Protein AF-A0A2V8Z614-F1 (afdb_monomer)

Nearest PDB structures (foldseek):
  8iuh-assembly1_V  TM=7.031E-01  e=8.486E-02  Homo sapiens
  6sw9-assembly1_8  TM=6.292E-01  e=2.483E-01  Saccharolobus solfataricus P2
  8oz0-assembly1_U  TM=6.314E-01  e=6.353E-01  Homo sapiens
  7zsa-assembly1_M  TM=4.936E-01  e=1.421E+00  Saccharomyces cerevisiae

Mean predicted aligned error: 9.69 Å

Sequence (75 aa):
MSNTNVDIPVEIHCAKCGEKSLSTETMQDDSPVTCSNCGARIGCWGDVKKAALQSVAKQIKKKLKDDFGDAFRPQ

pLDDT: mean 76.01, std 11.97, range [39.75, 89.0]

Structure (mmCIF, N/CA/C/O backbone):
data_AF-A0A2V8Z614-F1
#
_entry.id   AF-A0A2V8Z614-F1
#
loop_
_atom_site.group_PDB
_atom_site.id
_atom_site.type_symbol
_atom_site.label_atom_id
_atom_site.label_alt_id
_atom_site.label_comp_id
_atom_site.label_asym_id
_atom_site.label_entity_id
_atom_site.label_seq_id
_atom_site.pdbx_PDB_ins_code
_atom_site.Cartn_x
_atom_site.Cartn_y
_atom_site.Cartn_z
_atom_site.occupancy
_atom_site.B_iso_or_equiv
_atom_site.auth_seq_id
_atom_site.auth_comp_id
_atom_site.auth_asym_id
_atom_site.auth_atom_id
_atom_site.pdbx_PDB_model_num
ATOM 1 N N . MET A 1 1 ? 28.891 15.508 -12.356 1.00 39.75 1 MET A N 1
ATOM 2 C CA . MET A 1 1 ? 28.069 14.324 -12.032 1.00 39.75 1 MET A CA 1
ATOM 3 C C . MET A 1 1 ? 26.703 14.832 -11.610 1.00 39.75 1 MET A C 1
ATOM 5 O O . MET A 1 1 ? 26.590 15.385 -10.525 1.00 39.75 1 MET A O 1
ATOM 9 N N . SER A 1 2 ? 25.706 14.777 -12.494 1.00 48.78 2 SER A N 1
ATOM 10 C CA . SER A 1 2 ? 24.346 15.210 -12.157 1.00 48.78 2 SER A CA 1
ATOM 11 C C . SER A 1 2 ? 23.699 14.134 -11.288 1.00 48.78 2 SER A C 1
ATOM 13 O O . SER A 1 2 ? 23.474 13.024 -11.761 1.00 48.78 2 SER A O 1
ATOM 15 N N . ASN A 1 3 ? 23.446 14.436 -10.012 1.00 52.97 3 ASN A N 1
ATOM 16 C CA . ASN A 1 3 ? 22.614 13.588 -9.162 1.00 52.97 3 ASN A CA 1
ATOM 17 C C . ASN A 1 3 ? 21.167 13.737 -9.632 1.00 52.97 3 ASN A C 1
ATOM 19 O O . ASN A 1 3 ? 20.476 14.686 -9.261 1.00 52.97 3 ASN A O 1
ATOM 23 N N . THR A 1 4 ? 20.716 12.822 -10.484 1.00 59.12 4 THR A N 1
ATOM 24 C CA . THR A 1 4 ? 19.312 12.747 -10.884 1.00 59.12 4 THR A CA 1
ATOM 25 C C . THR A 1 4 ? 18.514 12.160 -9.722 1.00 59.12 4 THR A C 1
ATOM 27 O O . THR A 1 4 ? 18.381 10.946 -9.591 1.00 59.12 4 THR A O 1
ATOM 30 N N . ASN A 1 5 ? 18.008 13.024 -8.842 1.00 63.28 5 ASN A N 1
ATOM 31 C CA . ASN A 1 5 ? 17.019 12.630 -7.843 1.00 63.28 5 ASN A CA 1
ATOM 32 C C . ASN A 1 5 ? 15.705 12.333 -8.573 1.00 63.28 5 ASN A C 1
ATOM 34 O O . ASN A 1 5 ? 15.077 13.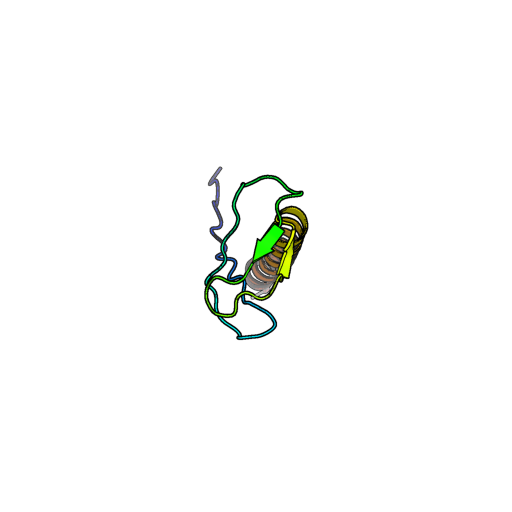236 -9.124 1.00 63.28 5 ASN A O 1
ATOM 38 N N . VAL A 1 6 ? 15.315 11.060 -8.624 1.00 64.25 6 VAL A N 1
ATOM 39 C CA . VAL A 1 6 ? 14.052 10.638 -9.235 1.00 64.25 6 VAL A CA 1
ATOM 40 C C . VAL A 1 6 ? 13.002 10.548 -8.135 1.00 64.25 6 VAL A C 1
ATOM 42 O O . VAL A 1 6 ? 13.003 9.595 -7.358 1.00 64.25 6 VAL A O 1
ATOM 45 N N . ASP A 1 7 ? 12.110 11.534 -8.077 1.00 66.00 7 ASP A N 1
ATOM 46 C CA . ASP A 1 7 ? 10.917 11.466 -7.233 1.00 66.00 7 ASP A CA 1
ATOM 47 C C . ASP A 1 7 ? 9.890 10.540 -7.902 1.00 66.00 7 ASP A C 1
ATOM 49 O O . ASP A 1 7 ? 9.508 10.742 -9.060 1.00 66.00 7 ASP A O 1
ATOM 53 N N . ILE A 1 8 ? 9.527 9.454 -7.219 1.00 66.44 8 ILE A N 1
ATOM 54 C CA . ILE A 1 8 ? 8.559 8.469 -7.711 1.00 66.44 8 ILE A CA 1
ATOM 55 C C . ILE A 1 8 ? 7.410 8.440 -6.709 1.00 66.44 8 ILE A C 1
ATOM 57 O O . ILE A 1 8 ? 7.569 7.843 -5.640 1.00 66.44 8 ILE A O 1
ATOM 61 N N . PRO A 1 9 ? 6.259 9.053 -7.035 1.00 66.12 9 PRO A N 1
ATOM 62 C CA . PRO A 1 9 ? 5.112 9.025 -6.148 1.00 66.12 9 PRO A CA 1
ATOM 63 C C . PRO A 1 9 ? 4.616 7.584 -6.024 1.00 66.12 9 PRO A C 1
ATOM 65 O O . PRO A 1 9 ? 4.326 6.911 -7.017 1.00 66.12 9 PRO A O 1
ATOM 68 N N . VAL A 1 10 ? 4.548 7.094 -4.788 1.00 67.88 10 VAL A N 1
ATOM 69 C CA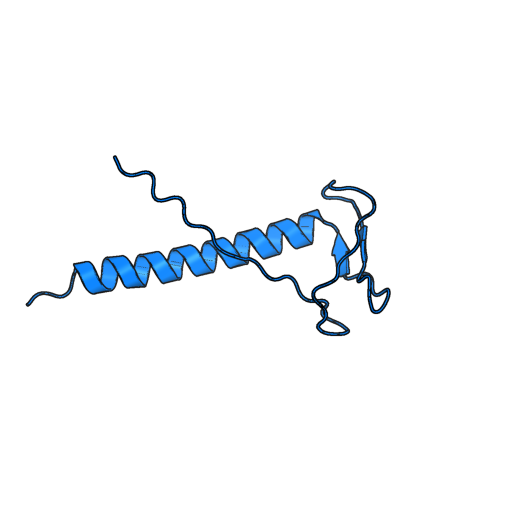 . VAL A 1 10 ? 3.935 5.805 -4.467 1.00 67.88 10 VAL A CA 1
ATOM 70 C C . VAL A 1 10 ? 2.581 6.077 -3.846 1.00 67.88 10 VAL A C 1
ATOM 72 O O . VAL A 1 10 ? 2.490 6.563 -2.721 1.00 67.88 10 VAL A O 1
ATOM 75 N N . GL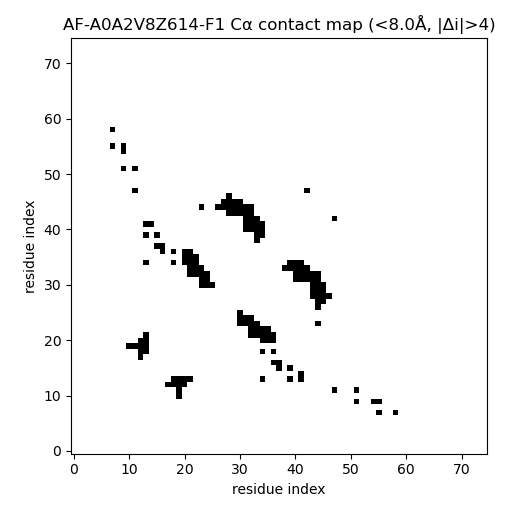U A 1 11 ? 1.525 5.734 -4.571 1.00 75.88 11 GLU A N 1
ATOM 76 C CA . GLU A 1 11 ? 0.162 5.842 -4.069 1.00 75.88 11 GLU A CA 1
ATOM 77 C C . GLU A 1 11 ? -0.275 4.501 -3.477 1.00 75.88 11 GLU A C 1
ATOM 79 O O . GLU A 1 11 ? -0.4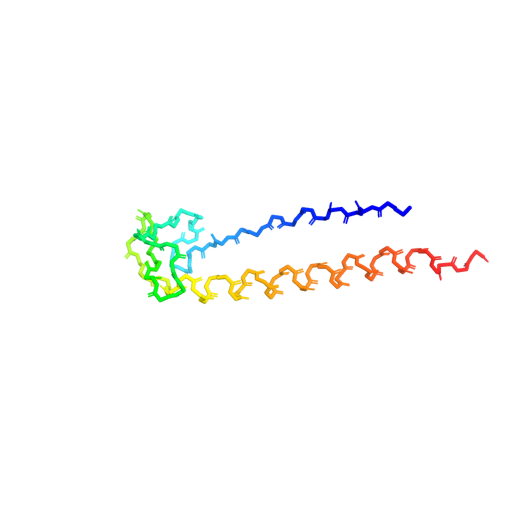07 3.496 -4.181 1.00 75.88 11 GLU A O 1
ATOM 84 N N . ILE A 1 12 ? -0.490 4.477 -2.163 1.00 75.19 12 ILE A N 1
ATOM 85 C CA . ILE A 1 12 ? -0.980 3.293 -1.460 1.00 75.19 12 ILE A CA 1
ATOM 86 C C . ILE A 1 12 ? -2.492 3.432 -1.314 1.00 75.19 12 ILE A C 1
ATOM 88 O O . ILE A 1 12 ? -2.979 4.405 -0.744 1.00 75.19 12 ILE A O 1
ATOM 92 N N . HIS A 1 13 ? -3.225 2.440 -1.809 1.00 83.50 13 HIS A N 1
ATOM 93 C CA . HIS A 1 13 ? -4.682 2.412 -1.769 1.00 83.50 13 HIS A CA 1
ATOM 94 C C . HIS A 1 13 ? -5.166 1.296 -0.847 1.00 83.50 13 HIS A C 1
ATOM 96 O O . HIS A 1 13 ? -4.596 0.202 -0.809 1.00 83.50 13 HIS A O 1
ATOM 102 N N . CYS A 1 14 ? -6.246 1.548 -0.114 1.00 84.25 14 CYS A N 1
ATOM 103 C CA . CYS A 1 14 ? -6.896 0.526 0.684 1.00 84.25 14 CYS A CA 1
ATOM 104 C C . CYS A 1 14 ? -7.515 -0.540 -0.222 1.00 84.25 14 CYS A C 1
ATOM 106 O O 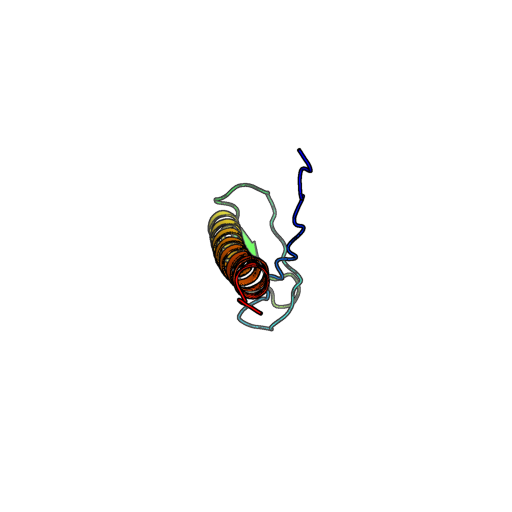. CYS A 1 14 ? -8.384 -0.238 -1.032 1.00 84.25 14 CYS A O 1
ATOM 108 N N . ALA A 1 15 ? -7.150 -1.808 -0.031 1.00 80.44 15 ALA A N 1
ATOM 109 C CA . ALA A 1 15 ? -7.695 -2.911 -0.824 1.00 80.44 15 ALA A CA 1
ATOM 110 C C . ALA A 1 15 ? -9.220 -3.091 -0.678 1.00 80.44 15 ALA A C 1
ATOM 112 O O . ALA A 1 15 ? -9.849 -3.700 -1.538 1.00 80.44 15 ALA A O 1
ATOM 113 N N . LYS A 1 16 ? -9.817 -2.581 0.409 1.00 83.38 16 LYS A N 1
ATOM 114 C CA . LYS A 1 16 ? -11.246 -2.758 0.703 1.00 83.38 16 LYS A CA 1
ATOM 115 C C . LYS A 1 16 ? -12.123 -1.654 0.113 1.00 83.38 16 LYS A C 1
ATOM 117 O O . LYS A 1 16 ? -13.185 -1.951 -0.419 1.00 83.38 16 LYS A O 1
ATOM 122 N N . CYS A 1 17 ? -11.710 -0.395 0.241 1.00 86.94 17 CYS A N 1
ATOM 123 C CA . CYS A 1 17 ? -12.501 0.757 -0.206 1.00 86.94 17 CYS A CA 1
ATOM 124 C C . CYS A 1 17 ? -11.852 1.566 -1.337 1.00 86.94 17 CYS A C 1
ATOM 126 O O . CYS A 1 17 ? -12.485 2.477 -1.854 1.00 86.94 17 CYS A O 1
ATOM 128 N N . GLY A 1 18 ? -10.606 1.269 -1.714 1.00 82.94 18 GLY A N 1
ATOM 129 C CA . GLY A 1 18 ? -9.865 1.986 -2.755 1.00 82.94 18 GLY A CA 1
ATOM 130 C C . GLY A 1 18 ? -9.325 3.354 -2.334 1.00 82.94 18 GLY A C 1
ATOM 131 O O . GLY A 1 18 ? -8.668 4.012 -3.128 1.00 82.94 18 GLY A O 1
ATOM 132 N N . GLU A 1 19 ? -9.569 3.795 -1.101 1.00 86.38 19 GLU A N 1
ATOM 133 C CA . GLU A 1 19 ? -9.142 5.110 -0.614 1.00 86.38 19 GLU A CA 1
ATOM 134 C C . GLU A 1 19 ? -7.653 5.156 -0.261 1.00 86.38 19 GLU A C 1
ATOM 136 O O . GLU A 1 19 ? -7.090 4.182 0.241 1.00 86.38 19 GLU A O 1
ATOM 141 N N . LYS A 1 20 ? -7.028 6.315 -0.482 1.00 82.44 20 LYS A N 1
ATOM 142 C CA . LYS A 1 20 ? -5.600 6.566 -0.212 1.00 82.44 20 LYS A CA 1
ATOM 143 C C . LYS A 1 20 ? -5.311 7.027 1.220 1.00 82.44 20 LYS A C 1
ATOM 145 O O . LYS A 1 20 ? -4.165 7.259 1.593 1.00 82.44 20 LYS A O 1
ATOM 150 N N . SER A 1 21 ? -6.359 7.166 2.026 1.00 79.50 21 SER A N 1
ATOM 151 C CA . SER A 1 21 ? -6.280 7.673 3.391 1.00 79.50 21 SER A CA 1
ATOM 152 C C . SER A 1 21 ? -5.950 6.546 4.373 1.00 79.50 21 SER A C 1
ATOM 154 O O . SER A 1 21 ? -6.805 5.711 4.695 1.00 79.50 21 SER A O 1
ATOM 156 N N . LEU A 1 22 ? -4.701 6.523 4.844 1.00 82.56 22 LEU A N 1
ATOM 157 C CA . LEU A 1 22 ? -4.191 5.561 5.822 1.00 82.56 22 LEU A CA 1
ATOM 158 C C . LEU A 1 22 ? -3.840 6.252 7.138 1.00 82.56 22 LEU A C 1
ATOM 160 O O . LEU A 1 22 ? -3.294 7.352 7.141 1.00 82.56 22 LEU A O 1
ATOM 164 N N . SER A 1 23 ? -4.119 5.569 8.242 1.00 83.69 23 SER A N 1
ATOM 165 C CA . SER A 1 23 ? -3.719 5.946 9.592 1.00 83.69 23 SER A CA 1
ATOM 166 C C . SER A 1 23 ? -2.772 4.894 10.154 1.00 83.69 23 SER A C 1
ATOM 168 O O . SER A 1 23 ? -2.983 3.692 9.993 1.00 83.69 23 SER A O 1
ATOM 170 N N . THR A 1 24 ? -1.732 5.354 10.837 1.00 84.00 24 THR A N 1
ATOM 171 C CA . THR A 1 24 ? -0.866 4.517 11.668 1.00 84.00 24 THR A CA 1
ATOM 172 C C . THR A 1 24 ? -0.568 5.278 12.949 1.00 84.00 24 THR A C 1
ATOM 174 O O . THR A 1 24 ? -0.337 6.485 12.905 1.00 84.00 24 THR A O 1
ATOM 177 N N . GLU A 1 25 ? -0.594 4.598 14.092 1.00 79.50 25 GLU A N 1
ATOM 178 C CA . GLU A 1 25 ? -0.282 5.230 15.382 1.00 79.50 25 GLU A CA 1
ATOM 179 C C . GLU A 1 25 ? 1.211 5.546 15.511 1.00 79.50 25 GLU A C 1
ATOM 181 O O . GLU A 1 25 ? 1.607 6.513 16.155 1.00 79.50 25 GLU A O 1
ATOM 186 N N . THR A 1 26 ? 2.058 4.728 14.886 1.00 78.50 26 THR A N 1
ATOM 187 C CA . THR A 1 26 ? 3.515 4.861 14.933 1.00 78.50 26 THR A CA 1
ATOM 188 C C . THR A 1 26 ? 4.124 4.555 13.564 1.00 78.50 26 THR A C 1
ATOM 190 O O . THR A 1 26 ? 3.566 3.801 12.770 1.00 78.50 26 THR A O 1
ATOM 193 N N . MET A 1 27 ? 5.272 5.163 13.255 1.00 76.12 27 MET A N 1
ATOM 194 C CA . MET A 1 27 ? 6.034 4.908 12.021 1.00 76.12 27 MET A CA 1
ATOM 195 C C . MET A 1 27 ? 7.048 3.761 12.199 1.00 76.12 27 MET A C 1
ATOM 197 O O . MET A 1 27 ? 8.157 3.828 11.672 1.00 76.12 27 MET A O 1
ATOM 201 N N . GLN A 1 28 ? 6.707 2.735 12.982 1.00 85.06 28 GLN A N 1
ATOM 202 C CA . GLN A 1 28 ? 7.553 1.552 13.165 1.00 85.06 28 GLN A CA 1
ATOM 203 C C . GLN A 1 28 ? 7.058 0.424 12.268 1.00 85.06 28 GLN A C 1
ATOM 205 O O . GLN A 1 28 ? 5.871 0.350 11.981 1.00 85.06 28 GLN A O 1
ATOM 210 N N . ASP A 1 29 ? 7.946 -0.463 11.823 1.00 81.94 29 ASP A N 1
ATOM 211 C CA . ASP A 1 29 ? 7.587 -1.514 10.864 1.00 81.94 29 ASP A CA 1
ATOM 212 C C . ASP A 1 29 ? 6.487 -2.466 11.381 1.00 81.94 29 ASP A C 1
ATOM 214 O O . ASP A 1 29 ? 5.656 -2.910 10.590 1.00 81.94 29 ASP A O 1
ATOM 218 N N . ASP A 1 30 ? 6.413 -2.701 12.695 1.00 84.56 30 ASP A N 1
ATOM 219 C CA . ASP A 1 30 ? 5.363 -3.496 13.358 1.00 84.56 30 ASP A CA 1
ATOM 220 C C . ASP A 1 30 ? 4.050 -2.733 13.606 1.00 84.56 30 ASP A C 1
ATOM 222 O O . ASP A 1 30 ? 3.048 -3.321 14.021 1.00 84.56 30 ASP A O 1
ATOM 226 N N . SER A 1 31 ? 4.019 -1.423 13.354 1.00 86.31 31 SER A N 1
ATOM 227 C CA . SER A 1 31 ? 2.841 -0.602 13.615 1.00 86.31 31 SER A CA 1
ATOM 228 C C . SER A 1 31 ? 1.696 -0.975 12.672 1.00 86.31 31 SER A C 1
ATOM 230 O O . SER A 1 31 ? 1.890 -1.000 11.451 1.00 86.31 31 SER A O 1
ATOM 232 N N . PRO A 1 32 ? 0.489 -1.245 13.198 1.00 85.56 32 PRO A N 1
ATOM 233 C CA . PRO A 1 32 ? -0.651 -1.593 12.370 1.00 85.56 32 PRO A CA 1
ATOM 234 C C . PRO A 1 32 ? -1.130 -0.374 11.578 1.00 85.56 32 PRO A C 1
ATOM 236 O O . PRO A 1 32 ? -1.423 0.683 12.133 1.00 85.56 32 PRO A O 1
ATOM 239 N N . VAL A 1 33 ? -1.268 -0.559 10.270 1.00 87.12 33 VAL A N 1
ATOM 240 C CA . VAL A 1 33 ? -1.831 0.424 9.349 1.00 87.12 33 VAL A CA 1
ATOM 241 C C . VAL A 1 33 ? -3.298 0.098 9.118 1.00 87.12 33 VAL A C 1
ATOM 243 O O . VAL A 1 33 ? -3.663 -0.999 8.669 1.00 87.12 33 VAL A O 1
ATOM 246 N N . THR A 1 34 ? -4.147 1.075 9.399 1.00 89.00 34 THR A N 1
ATOM 247 C CA . THR A 1 34 ? -5.590 1.004 9.188 1.00 89.00 34 THR A CA 1
ATOM 248 C C . THR A 1 34 ? -6.018 2.047 8.167 1.00 89.00 34 THR A C 1
ATOM 250 O O . THR A 1 34 ? -5.404 3.098 8.006 1.00 89.00 34 THR A O 1
ATOM 253 N N . CYS A 1 35 ? -7.069 1.751 7.412 1.00 88.94 35 CYS A N 1
ATOM 254 C CA . CYS A 1 35 ? -7.656 2.737 6.521 1.00 88.94 35 CYS A CA 1
ATOM 255 C C . CYS A 1 35 ? -8.497 3.725 7.331 1.00 88.94 35 CYS A C 1
ATOM 257 O O . CYS A 1 35 ? -9.446 3.314 7.998 1.00 88.94 35 CYS A O 1
ATOM 259 N N . SER A 1 36 ? -8.207 5.020 7.208 1.00 87.19 36 SER A N 1
ATOM 260 C CA . SER A 1 36 ? -8.941 6.085 7.904 1.00 87.19 36 SER A CA 1
ATOM 261 C C . SER A 1 36 ? -10.397 6.196 7.448 1.00 87.19 36 SER A C 1
ATOM 263 O O . SER A 1 36 ? -11.230 6.703 8.187 1.00 87.19 36 SER A O 1
ATOM 265 N N . ASN A 1 37 ? -10.705 5.731 6.232 1.00 87.75 37 ASN A N 1
ATOM 266 C CA . ASN A 1 37 ? -12.049 5.823 5.669 1.00 87.75 37 ASN A CA 1
ATOM 267 C C . ASN A 1 37 ? -12.944 4.637 6.068 1.00 87.75 37 ASN A C 1
ATOM 269 O O . ASN A 1 37 ? -14.060 4.821 6.535 1.00 87.75 37 ASN A O 1
ATOM 273 N N . CYS A 1 38 ? -12.469 3.399 5.887 1.00 87.75 38 CYS A N 1
ATOM 274 C CA . CYS A 1 38 ? -13.292 2.205 6.128 1.00 87.75 38 CYS A CA 1
ATOM 275 C C . CYS A 1 38 ? -12.960 1.453 7.425 1.00 87.75 38 CYS A C 1
ATOM 277 O O . CYS A 1 38 ? -13.594 0.438 7.715 1.00 87.75 38 CYS A O 1
ATOM 279 N N . GLY A 1 39 ? -11.930 1.880 8.161 1.00 85.19 39 GLY A N 1
ATOM 280 C CA . GLY A 1 39 ? -11.451 1.210 9.373 1.00 85.19 39 GLY A CA 1
ATOM 281 C C . GLY A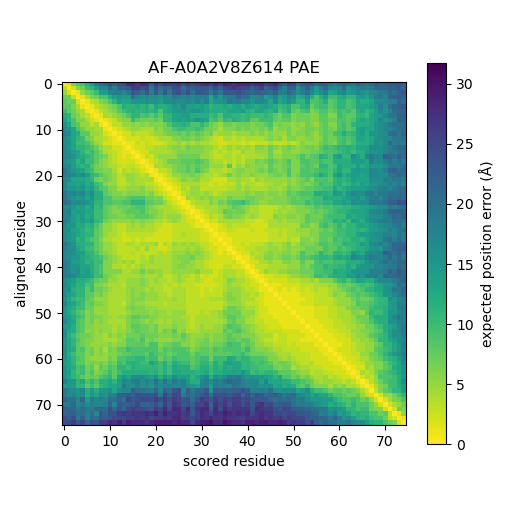 1 39 ? -10.812 -0.161 9.126 1.00 85.19 39 GLY A C 1
ATOM 282 O O . GLY A 1 39 ? -10.466 -0.861 10.075 1.00 85.19 39 GLY A O 1
ATOM 283 N N . ALA A 1 40 ? -10.656 -0.586 7.866 1.00 85.94 40 ALA A N 1
ATOM 284 C CA . ALA A 1 40 ? -10.065 -1.880 7.560 1.00 85.94 40 ALA A CA 1
ATOM 285 C C . ALA A 1 40 ? -8.577 -1.889 7.913 1.00 85.94 40 ALA A C 1
ATOM 287 O O . ALA A 1 40 ? -7.826 -0.993 7.521 1.00 85.94 40 ALA A O 1
ATOM 288 N N . ARG A 1 41 ? -8.145 -2.941 8.607 1.00 84.88 41 ARG A N 1
ATOM 289 C CA . ARG A 1 41 ? -6.727 -3.216 8.828 1.00 84.88 41 ARG A CA 1
ATOM 290 C C . ARG A 1 41 ? -6.106 -3.688 7.517 1.00 84.88 41 ARG A C 1
ATOM 292 O O . ARG A 1 41 ? -6.533 -4.701 6.972 1.00 84.88 41 ARG A O 1
ATOM 299 N N . ILE A 1 42 ? -5.128 -2.937 7.017 1.00 82.88 42 ILE A N 1
ATOM 300 C CA . ILE A 1 42 ? -4.426 -3.265 5.771 1.00 82.88 42 ILE A CA 1
ATOM 301 C C . ILE A 1 42 ? -3.259 -4.208 6.053 1.00 82.88 42 ILE A C 1
ATOM 303 O O . ILE A 1 42 ? -3.057 -5.170 5.320 1.00 82.88 42 ILE A O 1
ATOM 307 N N . GLY A 1 43 ? -2.506 -3.941 7.120 1.00 83.00 43 GLY A N 1
ATOM 308 C CA . GLY A 1 43 ? -1.300 -4.690 7.461 1.00 83.00 43 GLY A CA 1
ATOM 309 C C . GLY A 1 43 ? -0.449 -3.925 8.463 1.00 83.00 43 GLY A C 1
ATOM 310 O O . GLY A 1 43 ? -0.986 -3.121 9.225 1.00 83.00 43 GLY A O 1
ATOM 311 N N . CYS A 1 44 ? 0.858 -4.166 8.449 1.00 87.81 44 CYS A N 1
ATOM 312 C CA . CYS A 1 44 ? 1.830 -3.401 9.224 1.00 87.81 44 CYS A CA 1
ATOM 313 C C . CYS A 1 44 ? 2.574 -2.396 8.327 1.00 87.81 44 CYS A C 1
ATOM 315 O O . CYS A 1 44 ? 2.630 -2.554 7.104 1.00 87.81 44 CYS A O 1
ATOM 317 N N . TRP A 1 45 ? 3.152 -1.347 8.916 1.00 86.62 45 TRP A N 1
ATOM 318 C CA . TRP A 1 45 ? 3.872 -0.308 8.170 1.00 86.62 45 TRP A CA 1
ATOM 319 C C . TRP A 1 45 ? 5.069 -0.873 7.393 1.00 86.62 45 TRP A C 1
ATOM 321 O O . TRP A 1 45 ? 5.356 -0.419 6.285 1.00 86.62 45 TRP A O 1
ATOM 331 N N . GLY A 1 46 ? 5.718 -1.916 7.918 1.00 86.12 46 GLY A N 1
ATOM 332 C CA . GLY A 1 46 ? 6.812 -2.615 7.247 1.00 86.12 46 GLY A CA 1
ATOM 333 C C . GLY A 1 46 ? 6.383 -3.259 5.926 1.00 86.12 46 GLY A C 1
ATOM 334 O O . GLY A 1 46 ? 7.089 -3.142 4.921 1.00 86.12 46 GLY A O 1
ATOM 335 N N . ASP A 1 47 ? 5.192 -3.862 5.877 1.00 84.12 47 ASP A N 1
ATOM 336 C CA . ASP A 1 47 ? 4.625 -4.408 4.638 1.00 84.12 47 ASP A CA 1
ATOM 337 C C . ASP A 1 47 ? 4.315 -3.303 3.630 1.00 84.12 47 ASP A C 1
ATOM 339 O O . ASP A 1 47 ? 4.638 -3.431 2.447 1.00 84.12 47 ASP A O 1
ATOM 343 N N . VAL A 1 48 ? 3.755 -2.184 4.100 1.00 81.12 48 VAL A N 1
ATOM 344 C CA . VAL A 1 48 ? 3.469 -1.009 3.265 1.00 81.12 48 VAL A CA 1
ATOM 345 C C . VAL A 1 48 ? 4.758 -0.450 2.660 1.00 81.12 48 VAL A C 1
ATOM 347 O O . VAL A 1 48 ? 4.834 -0.231 1.450 1.00 81.12 48 VAL A O 1
ATOM 350 N N . LYS A 1 49 ? 5.808 -0.294 3.470 1.00 83.62 49 LYS A N 1
ATOM 351 C CA . LYS A 1 49 ? 7.130 0.163 3.029 1.00 83.62 49 LYS A CA 1
ATOM 352 C C . LYS A 1 49 ? 7.757 -0.803 2.029 1.00 83.62 49 LYS A C 1
ATOM 354 O O . LYS A 1 49 ? 8.303 -0.369 1.016 1.00 83.62 49 LYS A O 1
ATOM 359 N N . LYS A 1 50 ? 7.654 -2.113 2.265 1.00 85.62 50 LYS A N 1
ATOM 360 C CA . LYS A 1 50 ? 8.165 -3.143 1.352 1.00 85.62 50 LYS A CA 1
ATOM 361 C C . LYS A 1 50 ? 7.422 -3.131 0.014 1.00 85.62 50 LYS A C 1
ATOM 363 O O . LYS A 1 50 ? 8.065 -3.188 -1.034 1.00 85.62 50 LYS A O 1
ATOM 368 N N . ALA A 1 51 ? 6.096 -3.005 0.034 1.00 82.19 51 ALA A N 1
ATOM 369 C CA . ALA A 1 51 ? 5.271 -2.882 -1.166 1.00 82.19 51 ALA A CA 1
ATOM 370 C C . ALA A 1 51 ? 5.585 -1.595 -1.948 1.00 82.19 51 ALA A C 1
ATOM 372 O O . ALA A 1 51 ? 5.709 -1.626 -3.178 1.00 82.19 51 ALA A O 1
ATOM 373 N N . ALA A 1 52 ? 5.791 -0.482 -1.238 1.00 81.06 52 ALA A N 1
ATOM 374 C CA . ALA A 1 52 ? 6.226 0.777 -1.827 1.00 81.06 52 ALA A CA 1
ATOM 375 C C . ALA A 1 52 ? 7.592 0.628 -2.507 1.00 81.06 52 ALA A C 1
ATOM 377 O O . ALA A 1 52 ? 7.726 0.931 -3.691 1.00 81.06 52 ALA 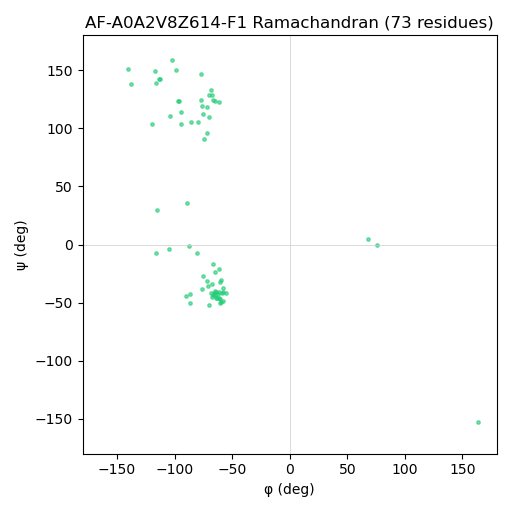A O 1
ATOM 378 N N . LEU A 1 53 ? 8.581 0.065 -1.806 1.00 83.75 53 LEU A N 1
ATOM 379 C CA . LEU A 1 53 ? 9.926 -0.151 -2.337 1.00 83.75 53 LEU A CA 1
ATOM 380 C C . LEU A 1 53 ? 9.914 -1.039 -3.591 1.00 83.75 53 LEU A C 1
ATOM 382 O O . LEU A 1 53 ? 10.600 -0.739 -4.568 1.00 83.75 53 LEU A O 1
ATOM 386 N N . GLN A 1 54 ? 9.114 -2.111 -3.600 1.00 84.50 54 GLN A N 1
ATOM 387 C CA . GLN A 1 54 ? 8.974 -2.969 -4.781 1.00 84.50 54 GLN A CA 1
ATOM 388 C C . GLN A 1 54 ? 8.335 -2.233 -5.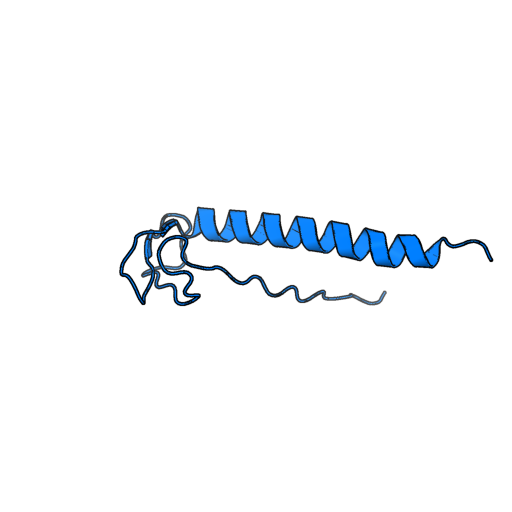962 1.00 84.50 54 GLN A C 1
ATOM 390 O O . GLN A 1 54 ? 8.779 -2.394 -7.103 1.00 84.50 54 GLN A O 1
ATOM 395 N N . SER A 1 55 ? 7.323 -1.405 -5.697 1.00 80.88 55 SER A N 1
ATOM 396 C CA . SER A 1 55 ? 6.662 -0.598 -6.724 1.00 80.88 55 SER A CA 1
ATOM 397 C C . SER A 1 55 ? 7.639 0.405 -7.336 1.00 80.88 55 SER A C 1
ATOM 399 O O . SER A 1 55 ? 7.770 0.471 -8.559 1.00 80.88 55 SER A O 1
ATOM 401 N N . VAL A 1 56 ? 8.406 1.104 -6.495 1.00 82.75 56 VAL A N 1
ATOM 402 C CA . VAL A 1 56 ? 9.469 2.026 -6.916 1.00 82.75 56 VAL A CA 1
ATOM 403 C C . VAL A 1 56 ? 10.530 1.296 -7.734 1.00 82.75 56 VAL A C 1
ATOM 405 O O . VAL A 1 56 ? 10.835 1.717 -8.844 1.00 82.75 56 VAL A O 1
ATOM 408 N N . ALA A 1 57 ? 11.045 0.159 -7.258 1.00 82.62 57 ALA A N 1
ATOM 409 C CA . ALA A 1 57 ? 12.062 -0.612 -7.972 1.00 82.62 57 ALA A CA 1
ATOM 410 C C . ALA A 1 57 ? 11.592 -1.045 -9.372 1.00 82.62 57 ALA A C 1
ATOM 412 O O . ALA A 1 57 ? 12.369 -1.026 -10.331 1.00 82.62 57 ALA A O 1
ATOM 413 N N . LYS A 1 58 ? 10.311 -1.405 -9.519 1.00 80.19 58 LYS A N 1
ATOM 414 C CA . LYS A 1 58 ? 9.714 -1.739 -10.818 1.00 80.19 58 LYS A CA 1
ATOM 415 C C . LYS A 1 58 ? 9.600 -0.514 -11.728 1.00 80.19 58 LYS A C 1
ATOM 417 O O . LYS A 1 58 ? 9.904 -0.622 -12.916 1.00 80.19 58 LYS A O 1
ATOM 422 N N . GLN A 1 59 ? 9.204 0.638 -11.186 1.00 77.12 59 GLN A N 1
ATOM 423 C CA . GLN A 1 59 ? 9.130 1.890 -11.941 1.00 77.12 59 GLN A CA 1
ATOM 424 C C . GLN A 1 59 ? 10.513 2.381 -12.380 1.00 77.12 59 GLN A C 1
ATOM 426 O O . GLN A 1 59 ? 10.678 2.714 -13.549 1.00 77.12 59 GLN A O 1
ATOM 431 N N . ILE A 1 60 ? 11.522 2.325 -11.505 1.00 81.06 60 ILE A N 1
ATOM 432 C CA . ILE A 1 60 ? 12.916 2.659 -11.836 1.00 81.06 60 ILE A CA 1
ATOM 433 C C . ILE A 1 60 ? 13.420 1.770 -12.972 1.00 81.06 60 ILE A C 1
ATOM 435 O O . ILE A 1 60 ? 13.942 2.281 -13.956 1.00 81.06 60 ILE A O 1
ATOM 439 N N . LYS A 1 61 ? 13.213 0.447 -12.887 1.00 76.69 61 LYS A N 1
ATOM 440 C CA . LYS A 1 61 ? 13.595 -0.480 -13.967 1.00 76.69 61 LYS A CA 1
ATOM 441 C C . LYS A 1 61 ? 12.919 -0.140 -15.292 1.00 76.69 61 LYS A C 1
ATOM 443 O O . LYS A 1 61 ? 13.556 -0.233 -16.336 1.00 76.69 61 LYS A O 1
ATOM 448 N N . LYS A 1 62 ? 11.637 0.236 -15.260 1.00 72.94 62 LYS A N 1
ATOM 449 C CA . LYS A 1 62 ? 10.904 0.630 -16.467 1.00 72.94 62 LYS A CA 1
ATOM 450 C C . LYS A 1 62 ? 11.445 1.939 -17.047 1.00 72.94 62 LYS A C 1
ATOM 452 O O . LYS A 1 62 ? 11.685 1.981 -18.244 1.00 72.94 62 LYS A O 1
ATOM 457 N N . LYS A 1 63 ? 11.686 2.948 -16.207 1.00 72.50 63 LYS A N 1
ATOM 458 C CA . LYS A 1 63 ? 12.216 4.258 -16.612 1.00 72.50 63 LYS A CA 1
ATOM 459 C C . LYS A 1 63 ? 13.628 4.139 -17.191 1.00 72.50 63 LYS A C 1
ATOM 461 O O . LYS A 1 63 ? 13.863 4.583 -18.299 1.00 72.50 63 LYS A O 1
ATOM 466 N N . LEU A 1 64 ? 14.511 3.390 -16.521 1.00 73.19 64 LEU A N 1
ATOM 467 C CA . LEU A 1 64 ? 15.844 3.050 -17.035 1.00 73.19 64 LEU A CA 1
ATOM 468 C C . LEU A 1 64 ? 15.785 2.371 -18.405 1.00 73.19 64 LEU A C 1
ATOM 470 O O . LEU A 1 64 ? 16.608 2.673 -19.256 1.00 73.19 64 LEU A O 1
ATOM 474 N N . LYS A 1 65 ? 14.838 1.452 -18.628 1.00 68.19 65 LYS A N 1
ATOM 475 C CA . LYS A 1 65 ? 14.691 0.785 -19.928 1.00 68.19 65 LYS A CA 1
ATOM 476 C C . LYS A 1 65 ? 14.219 1.743 -21.025 1.00 68.19 65 LYS A C 1
ATOM 478 O O . LYS A 1 65 ? 14.611 1.551 -22.169 1.00 68.19 65 LYS A O 1
ATOM 483 N N . ASP A 1 66 ? 13.387 2.721 -20.688 1.00 67.81 66 ASP A N 1
ATOM 484 C CA . ASP A 1 66 ? 12.904 3.740 -21.624 1.00 67.81 66 ASP A CA 1
ATOM 485 C C . ASP A 1 66 ? 14.045 4.700 -22.005 1.00 67.81 66 ASP A C 1
ATOM 487 O O . ASP A 1 66 ? 14.390 4.802 -23.178 1.00 67.81 66 ASP A O 1
ATOM 491 N N . ASP A 1 67 ? 14.733 5.268 -21.007 1.00 67.75 67 ASP A N 1
ATOM 492 C CA . ASP A 1 67 ? 15.877 6.171 -21.198 1.00 67.75 67 ASP A CA 1
ATOM 493 C C . ASP A 1 67 ? 17.050 5.494 -21.933 1.00 67.75 67 ASP A C 1
ATOM 495 O O . ASP A 1 67 ? 17.604 6.046 -22.882 1.00 67.75 67 ASP A O 1
ATOM 499 N N . PHE A 1 68 ? 17.433 4.271 -21.540 1.00 60.66 68 PHE A N 1
ATOM 500 C 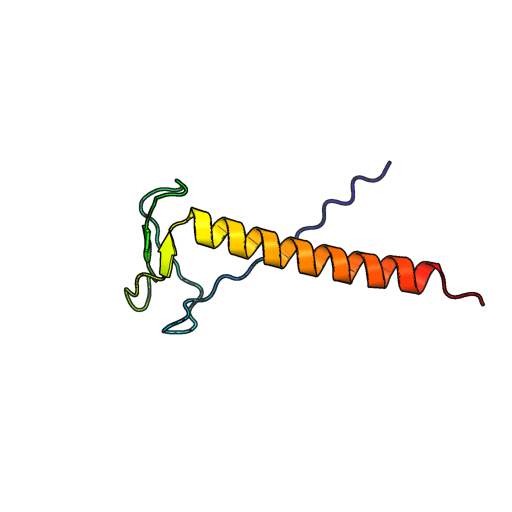CA . PHE A 1 68 ? 18.495 3.537 -22.242 1.00 60.66 68 PHE A CA 1
ATOM 501 C C . PHE A 1 68 ? 18.033 2.960 -23.586 1.00 60.66 68 PHE A C 1
ATOM 503 O O . PHE A 1 68 ? 18.860 2.764 -24.473 1.00 60.66 68 PHE A O 1
ATOM 510 N N . GLY A 1 69 ? 16.743 2.663 -23.751 1.00 58.03 69 GLY A N 1
ATOM 511 C CA . GLY A 1 69 ? 16.188 2.153 -25.004 1.00 58.03 69 GLY A CA 1
ATOM 512 C C . GLY A 1 69 ? 16.148 3.214 -26.102 1.00 58.03 69 GLY A C 1
ATOM 513 O O . GLY A 1 69 ? 16.410 2.892 -27.259 1.00 58.03 69 GLY A O 1
ATOM 514 N N . ASP A 1 70 ? 15.880 4.469 -25.738 1.00 56.38 70 ASP A N 1
ATOM 515 C CA . ASP A 1 70 ? 15.913 5.603 -26.664 1.00 56.38 70 ASP A CA 1
ATOM 516 C C . ASP A 1 70 ? 17.356 6.041 -26.979 1.00 56.38 70 ASP A C 1
ATOM 518 O O . ASP A 1 70 ? 17.700 6.281 -28.137 1.00 56.38 70 ASP A O 1
ATOM 522 N N . ALA A 1 71 ? 18.253 6.008 -25.982 1.00 56.12 71 ALA A N 1
ATOM 523 C CA . ALA A 1 71 ? 19.667 6.360 -26.153 1.00 56.12 71 ALA A CA 1
ATOM 524 C C . ALA A 1 71 ? 20.471 5.394 -27.054 1.00 56.12 71 ALA A C 1
ATOM 526 O O . ALA A 1 71 ? 21.553 5.751 -27.519 1.00 56.12 71 ALA A O 1
ATOM 527 N N . PHE A 1 72 ? 19.962 4.185 -27.315 1.00 51.38 72 PHE A N 1
ATOM 528 C CA . PHE A 1 72 ? 20.591 3.172 -28.176 1.00 51.38 72 PHE A CA 1
ATOM 529 C C . PHE A 1 72 ? 19.774 2.860 -29.434 1.00 51.38 72 PHE A C 1
ATOM 531 O O . PHE A 1 72 ? 19.851 1.752 -29.967 1.00 51.38 72 PHE A O 1
ATOM 538 N N . ARG A 1 73 ? 19.004 3.823 -29.951 1.00 51.56 73 ARG A N 1
ATOM 539 C CA . ARG A 1 73 ? 18.457 3.713 -31.305 1.00 51.56 73 ARG A CA 1
ATOM 540 C C . ARG A 1 73 ? 19.565 4.091 -32.305 1.00 51.56 73 ARG A C 1
ATOM 542 O O . ARG A 1 73 ? 19.886 5.276 -32.393 1.00 51.56 73 ARG A O 1
ATOM 549 N N . PRO A 1 74 ? 20.193 3.143 -33.033 1.00 50.94 74 PRO A N 1
ATOM 550 C CA . PRO A 1 74 ? 21.055 3.529 -34.143 1.00 50.94 74 PRO A CA 1
ATOM 551 C C . PRO A 1 74 ? 20.181 4.270 -35.166 1.00 50.94 74 PRO A C 1
ATOM 553 O O . PRO A 1 74 ? 19.145 3.741 -35.580 1.00 50.94 74 PRO A O 1
ATOM 556 N N . GLN A 1 75 ? 20.555 5.513 -35.488 1.00 52.34 75 GLN A N 1
ATOM 557 C CA . GLN A 1 75 ? 20.109 6.169 -36.721 1.00 52.34 75 GLN A CA 1
ATOM 558 C C . GLN A 1 75 ? 20.660 5.414 -37.928 1.00 52.34 75 GLN A C 1
ATOM 560 O O . GLN A 1 75 ? 21.810 4.924 -37.832 1.00 52.34 75 GLN A O 1
#

Secondary structure (DSSP, 8-state):
--------------TTT----EEES-SSTTSEEEETTT--EEEEHHHHHHHHHHHHHHHHHHHHHHHHHHHT---

Foldseek 3Di:
DDPPDDDDDDQDAAPPPRDSAWDWPDQDQQTFIAHPPPRDTRGGNVVVVVVSVVVVVVVVVVVVCVVVVVVPDDD

Radius of gyration: 17.04 Å; Cα contacts (8 Å, |Δi|>4): 80; chains: 1; bounding box: 41×20×52 Å

Solvent-accessible surface area (backbone atoms only — not comparable to full-atom values): 4657 Å² total; per-residue (Å²): 133,86,82,79,80,79,87,73,92,75,86,63,58,35,91,88,78,63,45,67,51,70,40,58,92,48,99,41,51,82,26,56,28,28,26,69,82,80,65,47,76,77,48,31,40,40,56,54,51,50,53,43,50,53,52,50,53,52,49,50,55,52,51,51,50,51,59,54,52,62,75,65,60,83,128